Protein AF-A0A958SDG2-F1 (afdb_monomer_lite)

Sequence (89 aa):
MKQYLVDSIHKAISDKKHILWDWNGTLLNDVDHAVNVMNSILCEHRLAPIDKKMYRQIFDFPVIKYYQKLGFDFNKESFESLCHKFVDR

Foldseek 3Di:
DVVVVVVVVCVVPVPPPDDDADDDPTVDPCLVVLLVLVQVVCVVVVFDRDDSVVCVVQCDPPRVSSCVVSPDDCVVPNPVVVVVSSVVD

Structure (mmCIF, N/CA/C/O backbone):
data_AF-A0A958SDG2-F1
#
_entry.id   AF-A0A958SDG2-F1
#
loop_
_atom_site.group_PDB
_atom_site.id
_atom_site.type_symbol
_atom_site.label_atom_id
_atom_site.label_alt_id
_atom_site.label_comp_id
_atom_site.label_asym_id
_atom_site.label_entity_id
_atom_site.label_seq_id
_atom_site.pdbx_PDB_ins_code
_atom_site.Cartn_x
_atom_site.Cartn_y
_atom_site.Cartn_z
_atom_site.occupancy
_atom_site.B_iso_or_equiv
_atom_site.auth_seq_id
_atom_site.auth_comp_id
_atom_site.auth_asym_id
_atom_site.auth_atom_id
_atom_site.pdbx_PDB_model_num
ATOM 1 N N . MET A 1 1 ? -14.437 20.301 15.328 1.00 60.06 1 MET A N 1
ATOM 2 C CA . MET A 1 1 ? -14.280 19.111 14.456 1.00 60.06 1 MET A CA 1
ATOM 3 C C . MET A 1 1 ? -13.668 17.912 15.182 1.00 60.06 1 MET A C 1
ATOM 5 O O . MET A 1 1 ? -14.256 16.847 15.105 1.00 60.06 1 MET A O 1
ATOM 9 N N . LYS A 1 2 ? -12.554 18.057 15.925 1.00 69.12 2 LYS A N 1
ATOM 10 C CA . LYS A 1 2 ? -11.917 16.928 16.640 1.00 69.12 2 LYS A CA 1
ATOM 11 C C . LYS A 1 2 ? -12.788 16.292 17.739 1.00 69.12 2 LYS A C 1
ATOM 13 O O . LYS A 1 2 ? -12.847 15.073 17.804 1.00 69.12 2 LYS A O 1
ATOM 18 N N . GLN A 1 3 ? -13.502 17.095 18.534 1.00 78.12 3 GLN A N 1
ATOM 19 C CA . GLN A 1 3 ? -14.339 16.589 19.634 1.00 78.12 3 GLN A CA 1
ATOM 20 C C . GLN A 1 3 ? -15.442 15.639 19.145 1.00 78.12 3 GLN A C 1
ATOM 22 O O . GLN A 1 3 ? -15.547 14.517 19.616 1.00 78.12 3 GLN A O 1
ATOM 27 N N . TYR A 1 4 ? -16.167 16.042 18.100 1.00 85.44 4 TYR A N 1
ATOM 28 C CA . TYR A 1 4 ? -17.226 15.237 17.489 1.00 85.44 4 TYR A CA 1
ATOM 29 C C . TYR A 1 4 ? -16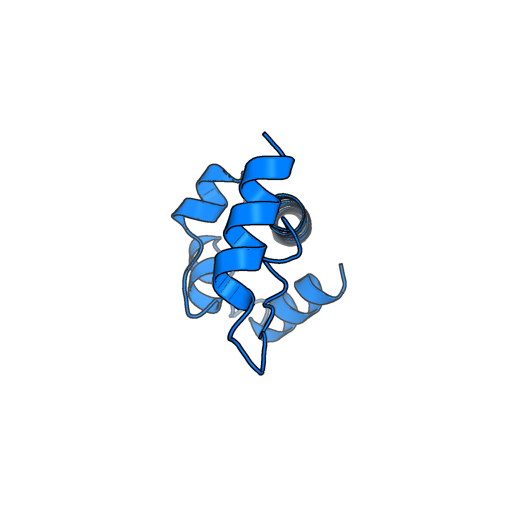.750 13.847 17.027 1.00 85.44 4 TYR A C 1
ATOM 31 O O . TYR A 1 4 ? -17.468 12.858 17.172 1.00 85.44 4 TYR A O 1
ATOM 39 N N . LEU A 1 5 ? -15.532 13.758 16.481 1.00 84.94 5 LEU A N 1
ATOM 40 C CA . LEU A 1 5 ? -14.955 12.484 16.051 1.00 84.94 5 LEU A CA 1
ATOM 41 C C . LEU A 1 5 ? -14.617 11.590 17.250 1.00 84.94 5 LEU A C 1
ATOM 43 O O . LEU A 1 5 ? -14.937 10.405 17.230 1.00 84.94 5 LEU A O 1
ATOM 47 N N . VAL A 1 6 ? -14.012 12.159 18.297 1.00 86.75 6 VAL A N 1
ATOM 48 C CA . VAL A 1 6 ? -13.686 11.433 19.535 1.00 86.75 6 VAL A CA 1
ATOM 49 C C . VAL A 1 6 ? -14.954 10.902 20.199 1.00 86.75 6 VAL A C 1
ATOM 51 O O . VAL A 1 6 ? -15.007 9.724 20.543 1.00 86.75 6 VAL A O 1
ATOM 54 N N . ASP A 1 7 ? -15.999 11.724 20.293 1.00 92.69 7 ASP A N 1
ATOM 55 C CA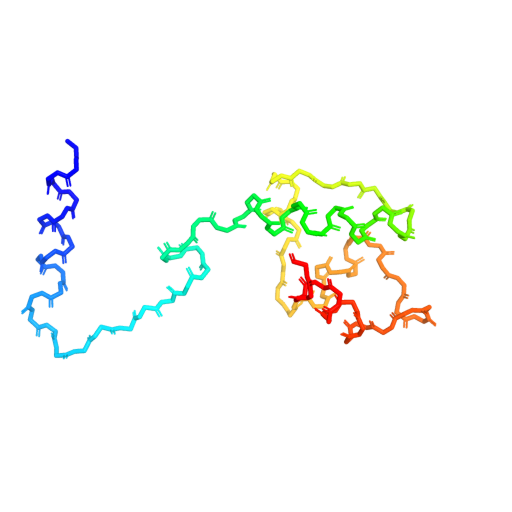 . ASP A 1 7 ? -17.285 11.327 20.873 1.00 92.69 7 ASP A CA 1
ATOM 56 C C . ASP A 1 7 ? -17.941 10.195 20.060 1.00 92.69 7 ASP A C 1
ATOM 58 O O . ASP A 1 7 ? -18.489 9.244 20.621 1.00 92.69 7 ASP A O 1
ATOM 62 N N . SER A 1 8 ? -17.835 10.261 18.728 1.00 91.50 8 SER A N 1
ATOM 63 C CA . SER A 1 8 ? -18.354 9.229 17.821 1.00 91.50 8 SER A CA 1
ATOM 64 C C . SER A 1 8 ? -17.609 7.900 17.969 1.00 91.50 8 SER A C 1
ATOM 66 O O . SER A 1 8 ? -18.245 6.848 18.033 1.00 91.50 8 SER A O 1
ATOM 68 N N . ILE A 1 9 ? -16.275 7.937 18.063 1.00 90.44 9 ILE A N 1
ATOM 69 C CA . ILE A 1 9 ? -15.453 6.741 18.285 1.00 90.44 9 ILE A CA 1
ATOM 70 C C . ILE A 1 9 ? -15.749 6.154 19.665 1.00 90.44 9 ILE A C 1
ATOM 72 O O . ILE A 1 9 ? -16.009 4.959 19.759 1.00 90.44 9 ILE A O 1
ATOM 76 N N . HIS A 1 10 ? -15.785 6.980 20.718 1.00 92.38 10 HIS A N 1
ATOM 77 C CA . HIS A 1 10 ? -16.090 6.536 22.079 1.00 92.38 10 HIS A CA 1
ATOM 78 C C . HIS A 1 10 ? -17.442 5.820 22.138 1.00 92.38 10 HIS A C 1
ATOM 80 O O . HIS A 1 10 ? -17.530 4.714 22.664 1.00 92.38 10 HIS A O 1
ATOM 86 N N . LYS A 1 11 ? -18.481 6.397 21.520 1.00 94.62 11 LYS A N 1
ATOM 87 C CA . LYS A 1 11 ? -19.798 5.759 21.411 1.00 94.62 11 LYS A CA 1
ATOM 88 C C . LYS A 1 11 ? -19.747 4.416 20.672 1.00 94.62 11 LYS A C 1
ATOM 90 O O . LYS A 1 11 ? -20.479 3.504 21.038 1.00 94.62 11 LYS A O 1
ATOM 95 N N . ALA A 1 12 ? -18.917 4.293 19.637 1.00 92.19 12 ALA A N 1
ATOM 96 C CA . ALA A 1 12 ? -18.793 3.062 18.856 1.00 92.19 12 ALA A CA 1
ATOM 97 C C . ALA A 1 12 ? -18.062 1.932 19.605 1.00 92.19 12 ALA A C 1
ATOM 99 O O . ALA A 1 12 ? -18.278 0.761 19.289 1.00 92.19 12 ALA A O 1
ATOM 100 N N . ILE A 1 13 ? -17.208 2.271 20.579 1.00 94.88 13 ILE A N 1
ATOM 101 C CA . ILE A 1 13 ? -16.355 1.301 21.285 1.00 94.88 13 ILE A CA 1
ATOM 102 C C . ILE A 1 13 ? -16.731 1.080 22.758 1.00 94.88 13 ILE A C 1
ATOM 104 O O . ILE A 1 13 ? -16.261 0.112 23.346 1.00 94.88 13 ILE A O 1
ATOM 108 N N . SER A 1 14 ? -17.564 1.934 23.368 1.00 95.50 14 SER A N 1
ATOM 109 C CA . SER A 1 14 ? -17.796 1.953 24.826 1.00 95.50 14 SER A CA 1
ATOM 110 C C . SER A 1 14 ? -18.392 0.670 25.417 1.00 95.50 14 SER A C 1
ATOM 112 O O . SER A 1 14 ? -18.204 0.402 26.599 1.00 95.50 14 SER A O 1
ATOM 114 N N . ASP A 1 15 ? -19.111 -0.127 24.622 1.00 96.62 15 ASP A N 1
ATOM 115 C CA . ASP A 1 15 ? -19.701 -1.409 25.034 1.00 96.62 15 ASP A CA 1
ATOM 116 C C . ASP A 1 15 ? -18.853 -2.624 24.605 1.00 96.62 15 ASP A C 1
ATOM 118 O O . ASP A 1 15 ? -19.234 -3.774 24.846 1.00 96.62 15 ASP A O 1
ATOM 122 N N . LYS A 1 16 ? -17.710 -2.400 23.943 1.00 96.75 16 LYS A N 1
ATOM 123 C CA . LYS A 1 16 ? -16.863 -3.464 23.395 1.00 96.75 16 LYS A CA 1
ATOM 124 C C . LYS A 1 16 ? -15.799 -3.881 24.402 1.00 96.75 16 LYS A C 1
ATOM 126 O O . LYS A 1 16 ? -15.099 -3.059 24.979 1.00 96.75 16 LYS A O 1
ATOM 131 N N . LYS A 1 17 ? -15.636 -5.195 24.572 1.00 97.25 17 LYS A N 1
ATOM 132 C CA . LYS A 1 17 ? -14.609 -5.777 25.456 1.00 97.25 17 LYS A CA 1
ATOM 133 C C . LYS A 1 17 ? -13.209 -5.772 24.840 1.00 97.25 17 LYS A C 1
ATOM 135 O O . LYS A 1 17 ? -12.223 -5.762 25.568 1.00 97.25 17 LYS A O 1
ATOM 140 N N . HIS A 1 18 ? -13.129 -5.805 23.513 1.00 96.38 18 HIS A N 1
ATOM 141 C CA . HIS A 1 18 ? -11.876 -5.857 22.768 1.00 96.38 18 HIS A CA 1
ATOM 142 C C . HIS A 1 18 ? -11.940 -4.906 21.579 1.00 96.38 18 HIS A C 1
ATOM 144 O O . HIS A 1 18 ? -12.987 -4.771 20.943 1.00 96.38 18 HIS A O 1
ATOM 150 N N . ILE A 1 19 ? -10.804 -4.283 21.278 1.00 93.00 19 ILE A N 1
ATOM 151 C CA . ILE A 1 19 ? -10.610 -3.431 20.110 1.00 93.00 19 ILE A CA 1
ATOM 152 C C . ILE A 1 19 ? -9.408 -3.989 19.358 1.00 93.00 19 ILE A C 1
ATOM 154 O O . ILE A 1 19 ? -8.344 -4.175 19.948 1.00 93.00 19 ILE A O 1
ATOM 158 N N . LEU A 1 20 ? -9.596 -4.278 18.074 1.00 92.75 20 LEU A N 1
ATOM 159 C CA . LEU A 1 20 ? -8.522 -4.684 17.181 1.00 92.75 20 LEU A CA 1
ATOM 160 C C . LEU A 1 20 ? -8.148 -3.473 16.338 1.00 92.75 20 LEU A C 1
ATOM 162 O O . LEU A 1 20 ? -9.010 -2.881 15.690 1.00 92.75 20 LEU A O 1
ATOM 166 N N . TRP A 1 21 ? -6.873 -3.112 16.372 1.00 91.38 21 TRP A N 1
ATOM 167 C CA . TRP A 1 21 ? -6.330 -2.027 15.572 1.00 91.38 21 TRP A CA 1
ATOM 168 C C . TRP A 1 21 ? -5.496 -2.610 14.445 1.00 91.38 21 TRP A C 1
ATOM 170 O O . TRP A 1 21 ? -4.595 -3.411 14.691 1.00 91.38 21 TRP A O 1
ATOM 180 N N . ASP A 1 22 ? -5.800 -2.186 13.227 1.00 92.56 22 ASP A N 1
ATOM 181 C CA . ASP A 1 22 ? -4.875 -2.325 12.113 1.00 92.56 22 ASP A CA 1
ATOM 182 C C . ASP A 1 22 ? -3.872 -1.159 12.136 1.00 92.56 22 ASP A C 1
ATOM 184 O O . ASP A 1 22 ? -4.128 -0.103 12.722 1.00 92.56 22 ASP A O 1
ATOM 188 N N . TRP A 1 23 ? -2.717 -1.349 11.513 1.00 91.75 23 TRP A N 1
ATOM 189 C CA . TRP A 1 23 ? -1.686 -0.324 11.405 1.00 91.75 23 TRP A CA 1
ATOM 190 C C . TRP A 1 23 ? -1.901 0.531 10.159 1.00 91.75 23 TRP A C 1
ATOM 192 O O . TRP A 1 23 ? -2.271 1.706 10.266 1.00 91.75 23 TRP A O 1
ATOM 202 N N . ASN A 1 24 ? -1.693 -0.069 8.987 1.00 88.19 24 ASN A N 1
ATOM 203 C CA . ASN A 1 24 ? -1.619 0.620 7.702 1.00 88.19 24 ASN A CA 1
ATOM 204 C C . ASN A 1 24 ? -2.996 1.134 7.279 1.00 88.19 24 ASN A C 1
ATOM 206 O O . ASN A 1 24 ? -3.979 0.400 7.258 1.00 88.19 24 ASN A O 1
ATOM 210 N N . GLY A 1 25 ? -3.092 2.427 6.985 1.00 84.06 25 GLY A N 1
ATOM 211 C CA . GLY A 1 25 ? -4.360 3.086 6.677 1.00 84.06 25 GLY A CA 1
ATOM 212 C C . GLY A 1 25 ? -5.346 3.209 7.849 1.00 84.06 25 GLY A C 1
ATOM 213 O O . GLY A 1 25 ? -6.432 3.750 7.640 1.00 84.06 25 GLY A O 1
ATOM 214 N N . THR A 1 26 ? -4.987 2.764 9.064 1.00 89.25 26 THR A N 1
ATOM 215 C CA . THR A 1 26 ? -5.841 2.845 10.266 1.00 89.25 26 THR A CA 1
ATOM 216 C C . THR A 1 26 ? -5.206 3.708 11.354 1.00 89.25 26 THR A C 1
ATOM 218 O O . THR A 1 26 ? -5.696 4.804 11.627 1.00 89.25 26 THR A O 1
ATOM 221 N N . LEU A 1 27 ? -4.106 3.257 11.965 1.00 90.12 27 LEU A N 1
ATOM 222 C CA . LEU A 1 27 ? -3.343 4.063 12.928 1.00 90.12 27 LEU A CA 1
ATOM 223 C C . LEU A 1 27 ? -2.321 4.967 12.235 1.00 90.12 27 LEU A C 1
ATOM 225 O O . LEU A 1 27 ? -2.015 6.051 12.733 1.00 90.12 27 LEU A O 1
ATOM 229 N N . LEU A 1 28 ? -1.812 4.532 11.082 1.00 90.56 28 LEU A N 1
ATOM 230 C CA . LEU A 1 28 ? -0.809 5.245 10.306 1.00 90.56 28 LEU A CA 1
ATOM 231 C C . LEU A 1 28 ? -1.340 5.566 8.908 1.00 90.56 28 LEU A C 1
ATOM 233 O O . LEU A 1 28 ? -1.771 4.682 8.174 1.00 90.56 28 LEU A O 1
ATOM 237 N N . ASN A 1 29 ? -1.266 6.839 8.516 1.00 92.38 29 ASN A N 1
ATOM 238 C CA . ASN A 1 29 ? -1.504 7.249 7.133 1.00 92.38 29 ASN A CA 1
ATOM 239 C C . ASN A 1 29 ? -0.215 7.056 6.317 1.00 92.38 29 ASN A C 1
ATOM 241 O O . ASN A 1 29 ? 0.566 7.988 6.131 1.00 92.38 29 ASN A O 1
ATOM 245 N N . ASP A 1 30 ? 0.017 5.821 5.889 1.00 93.19 30 ASP A N 1
ATOM 246 C CA . ASP A 1 30 ? 1.278 5.306 5.349 1.00 93.19 30 ASP A CA 1
ATOM 247 C C . ASP A 1 30 ? 1.411 5.419 3.822 1.00 93.19 30 ASP A C 1
ATOM 249 O O . ASP A 1 30 ? 2.484 5.169 3.280 1.00 93.19 30 ASP A O 1
ATOM 253 N N . VAL A 1 31 ? 0.359 5.840 3.111 1.00 95.38 31 VAL A N 1
ATOM 254 C CA . VAL A 1 31 ? 0.336 5.852 1.635 1.00 95.38 31 VAL A CA 1
ATOM 255 C C . VAL A 1 31 ? 1.497 6.647 1.031 1.00 95.38 31 VAL A C 1
ATOM 257 O O . VAL A 1 31 ? 2.109 6.200 0.064 1.00 95.38 31 VAL A O 1
ATOM 260 N N . ASP A 1 32 ? 1.810 7.822 1.581 1.00 95.62 32 ASP A N 1
ATOM 261 C CA . ASP A 1 32 ? 2.935 8.636 1.100 1.00 95.62 32 ASP A CA 1
ATOM 262 C C . ASP A 1 32 ? 4.277 7.919 1.295 1.00 95.62 32 ASP A C 1
ATOM 264 O O . ASP A 1 32 ? 5.133 7.937 0.411 1.00 95.62 32 ASP A O 1
ATOM 268 N N . HIS A 1 33 ? 4.444 7.242 2.430 1.00 95.31 33 HIS A N 1
ATOM 269 C CA . HIS A 1 33 ? 5.647 6.478 2.727 1.00 95.31 33 HIS A CA 1
ATOM 270 C C . HIS A 1 33 ? 5.782 5.268 1.790 1.00 95.31 33 HIS A C 1
ATOM 272 O O . HIS A 1 33 ? 6.821 5.116 1.150 1.00 95.31 33 HIS A O 1
ATOM 278 N N . ALA A 1 34 ? 4.713 4.491 1.598 1.00 96.38 34 ALA A N 1
ATOM 279 C CA . ALA A 1 34 ? 4.699 3.342 0.694 1.00 96.38 34 ALA A CA 1
ATOM 280 C C . ALA A 1 34 ? 5.036 3.724 -0.760 1.00 96.38 34 ALA A C 1
ATOM 282 O O . ALA A 1 34 ? 5.803 3.028 -1.429 1.00 96.38 34 ALA A O 1
ATOM 283 N N . VAL A 1 35 ? 4.506 4.852 -1.251 1.00 98.12 35 VAL A N 1
ATOM 284 C CA . VAL A 1 35 ? 4.824 5.371 -2.593 1.00 98.12 35 VAL A CA 1
ATOM 285 C C . VAL A 1 35 ? 6.295 5.772 -2.700 1.00 98.12 35 VAL A C 1
ATOM 287 O O . VAL A 1 35 ? 6.942 5.443 -3.693 1.00 98.12 35 VAL A O 1
ATOM 290 N N . ASN A 1 36 ? 6.849 6.435 -1.683 1.00 98.38 36 ASN A N 1
ATOM 291 C CA . ASN A 1 36 ? 8.256 6.842 -1.680 1.00 98.38 36 ASN A CA 1
ATOM 292 C C . ASN A 1 36 ? 9.208 5.637 -1.668 1.00 98.38 36 ASN A C 1
ATOM 294 O O . ASN A 1 36 ? 10.145 5.592 -2.468 1.00 98.38 36 ASN A O 1
ATOM 298 N N . VAL A 1 37 ? 8.939 4.645 -0.815 1.00 98.25 37 VAL A N 1
ATOM 299 C CA . VAL A 1 37 ? 9.705 3.391 -0.755 1.00 98.25 37 VAL A CA 1
ATOM 300 C C . VAL A 1 37 ? 9.652 2.671 -2.102 1.00 98.25 37 VAL A C 1
ATOM 302 O O . VAL A 1 37 ? 10.692 2.316 -2.659 1.00 98.25 37 VAL A O 1
ATOM 305 N N . MET A 1 38 ? 8.456 2.521 -2.681 1.00 98.50 38 MET A N 1
ATOM 306 C CA . MET A 1 38 ? 8.314 1.866 -3.980 1.00 98.50 38 MET A CA 1
ATOM 307 C C . MET A 1 38 ? 9.056 2.617 -5.087 1.00 98.50 38 MET A C 1
ATOM 309 O O . MET A 1 38 ? 9.746 1.994 -5.888 1.00 98.50 38 MET A O 1
ATOM 313 N N . ASN A 1 39 ? 8.971 3.947 -5.124 1.00 98.69 39 ASN A N 1
ATOM 314 C CA . ASN A 1 39 ? 9.681 4.754 -6.117 1.00 98.69 39 ASN A CA 1
ATOM 315 C C . ASN A 1 39 ? 11.206 4.618 -6.009 1.00 98.69 39 ASN A C 1
ATOM 317 O O . ASN A 1 39 ? 11.885 4.641 -7.036 1.00 98.69 39 ASN A O 1
ATOM 321 N N . SER A 1 40 ? 11.748 4.415 -4.803 1.00 98.62 40 SER A N 1
ATOM 322 C CA . SER A 1 40 ? 13.167 4.083 -4.632 1.00 98.62 40 SER A CA 1
ATOM 323 C C . SER A 1 40 ? 13.517 2.749 -5.300 1.00 98.62 40 SER A C 1
ATOM 325 O O . SER A 1 40 ? 14.505 2.684 -6.029 1.00 98.62 40 SER A O 1
ATOM 327 N N . ILE A 1 41 ? 12.683 1.717 -5.133 1.00 98.38 41 ILE A N 1
ATOM 328 C CA . ILE A 1 41 ? 12.886 0.404 -5.769 1.00 98.38 41 ILE A CA 1
ATOM 329 C C . ILE A 1 41 ? 12.720 0.497 -7.291 1.00 98.38 41 ILE A C 1
ATOM 331 O O . ILE A 1 41 ? 13.534 -0.047 -8.035 1.00 98.38 41 ILE A O 1
ATOM 335 N N . LEU A 1 42 ? 11.693 1.199 -7.776 1.00 98.44 42 LEU A N 1
ATOM 336 C CA . LEU A 1 42 ? 11.441 1.389 -9.209 1.00 98.44 42 LEU A CA 1
ATOM 337 C C . LEU A 1 42 ? 12.632 2.064 -9.899 1.00 98.44 42 LEU A C 1
ATOM 339 O O . LEU A 1 42 ? 13.038 1.634 -10.979 1.00 98.44 42 LEU A O 1
ATOM 343 N N . CYS A 1 43 ? 13.238 3.059 -9.246 1.00 98.31 43 CYS A N 1
ATOM 344 C CA . CYS A 1 43 ? 14.429 3.746 -9.739 1.00 98.31 43 CYS A CA 1
ATOM 345 C C . CYS A 1 43 ? 15.605 2.778 -9.971 1.00 98.31 43 CYS A C 1
ATOM 347 O O . CYS A 1 43 ? 16.218 2.796 -11.040 1.00 98.31 43 CYS A O 1
ATOM 349 N N . GLU A 1 44 ? 15.867 1.864 -9.029 1.00 97.25 44 GLU A N 1
ATOM 350 C CA . GLU A 1 44 ? 16.922 0.838 -9.146 1.00 97.25 44 GLU A CA 1
ATOM 351 C C . GLU A 1 44 ? 16.701 -0.108 -10.334 1.00 97.25 44 GLU A C 1
ATOM 353 O O . GLU A 1 44 ? 17.655 -0.583 -10.950 1.00 97.25 44 GLU A O 1
ATOM 358 N N . HIS A 1 45 ? 15.437 -0.328 -10.695 1.00 97.44 45 HIS A N 1
ATOM 359 C CA . HIS A 1 45 ? 15.025 -1.190 -11.802 1.00 97.44 45 HIS A CA 1
ATOM 360 C C . HIS A 1 45 ? 14.814 -0.429 -13.115 1.00 97.44 45 HIS A C 1
ATOM 362 O O . HIS A 1 45 ? 14.429 -1.035 -14.115 1.00 97.44 45 HIS A O 1
ATOM 368 N N . ARG A 1 46 ? 15.082 0.886 -13.135 1.00 97.94 46 ARG A N 1
ATOM 369 C CA . ARG A 1 46 ? 14.833 1.778 -14.281 1.00 97.94 46 ARG A CA 1
ATOM 370 C C . ARG A 1 46 ? 13.370 1.754 -14.746 1.00 97.94 46 ARG A C 1
ATOM 372 O O . ARG A 1 46 ? 13.090 1.900 -15.935 1.00 97.94 46 ARG A O 1
ATOM 379 N N . LEU A 1 47 ? 12.447 1.557 -13.808 1.00 98.19 47 LEU A N 1
ATOM 380 C CA . LEU A 1 47 ? 11.005 1.616 -14.025 1.00 98.19 47 LEU A CA 1
ATOM 381 C C . LEU A 1 47 ? 10.480 3.024 -13.715 1.00 98.19 47 LEU A C 1
ATOM 383 O O . LEU A 1 47 ? 11.090 3.785 -12.962 1.00 98.19 47 LEU A O 1
ATOM 387 N N . ALA A 1 48 ? 9.350 3.386 -14.323 1.00 98.19 48 ALA A N 1
ATOM 388 C CA . ALA A 1 48 ? 8.761 4.709 -14.147 1.00 98.19 48 ALA A CA 1
ATOM 389 C C . ALA A 1 48 ? 8.231 4.892 -12.710 1.00 98.19 48 ALA A C 1
ATOM 391 O O . ALA A 1 48 ? 7.557 3.990 -12.207 1.00 98.19 48 ALA A O 1
ATOM 392 N N . PRO A 1 49 ? 8.486 6.041 -12.053 1.00 98.44 49 PRO A N 1
ATOM 393 C CA . PRO A 1 49 ? 7.925 6.321 -10.738 1.00 98.44 49 PRO A CA 1
ATOM 394 C C . PRO A 1 49 ? 6.406 6.507 -10.817 1.00 98.44 49 PRO A C 1
ATOM 396 O O . PRO A 1 49 ? 5.858 6.900 -11.849 1.00 98.44 49 PRO A O 1
ATOM 399 N N . ILE A 1 50 ? 5.731 6.277 -9.695 1.00 98.62 50 ILE A N 1
ATOM 400 C CA . ILE A 1 50 ? 4.286 6.443 -9.538 1.00 98.62 50 ILE A CA 1
ATOM 401 C C . ILE A 1 50 ? 3.958 7.565 -8.553 1.00 98.62 50 ILE A C 1
ATOM 403 O O . ILE A 1 50 ? 4.718 7.859 -7.630 1.00 98.62 50 ILE A O 1
ATOM 407 N N . ASP A 1 51 ? 2.786 8.170 -8.721 1.00 98.50 51 ASP A N 1
ATOM 408 C CA . ASP A 1 51 ? 2.190 9.045 -7.716 1.00 98.50 51 ASP A CA 1
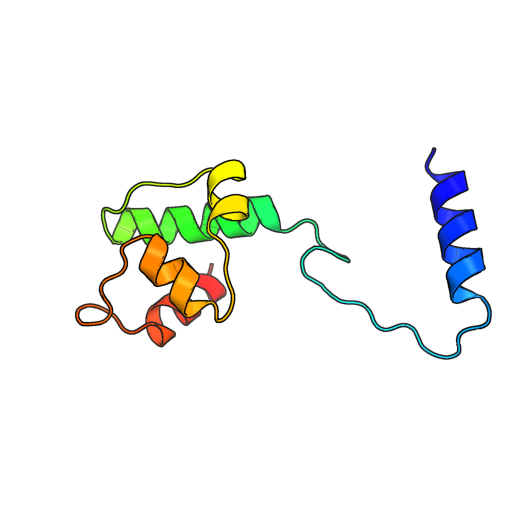ATOM 409 C C . ASP A 1 51 ? 1.134 8.290 -6.883 1.00 98.50 51 ASP A C 1
ATOM 411 O O . ASP A 1 51 ? 0.786 7.135 -7.147 1.00 98.50 51 ASP A O 1
ATOM 415 N N . LYS A 1 52 ? 0.577 8.960 -5.866 1.00 97.88 52 LYS A N 1
ATOM 416 C CA . LYS A 1 52 ? -0.494 8.397 -5.025 1.00 97.88 52 LYS A CA 1
ATOM 417 C C . LYS A 1 52 ? -1.746 8.010 -5.807 1.00 97.88 52 LYS A C 1
ATOM 419 O O . LYS A 1 52 ? -2.475 7.112 -5.384 1.00 97.88 52 LYS A O 1
ATOM 424 N N . LYS A 1 53 ? -2.046 8.719 -6.897 1.00 98.19 53 LYS A N 1
ATOM 425 C CA . LYS A 1 53 ? -3.242 8.461 -7.698 1.00 98.19 53 LYS A CA 1
ATOM 426 C C . LYS A 1 53 ? -3.072 7.140 -8.438 1.00 98.19 53 LYS A C 1
ATOM 428 O O . LYS A 1 53 ? -3.937 6.279 -8.315 1.00 98.19 53 LYS A O 1
ATOM 433 N N . MET A 1 54 ? -1.944 6.969 -9.117 1.00 98.06 54 MET A N 1
ATOM 434 C CA . MET A 1 54 ? -1.573 5.739 -9.799 1.00 98.06 54 MET A CA 1
ATOM 435 C C . MET A 1 54 ? -1.484 4.585 -8.804 1.00 98.06 54 MET A C 1
ATOM 437 O O . MET A 1 54 ? -2.144 3.575 -9.019 1.00 98.06 54 MET A O 1
ATOM 441 N N . TYR A 1 55 ? -0.785 4.763 -7.673 1.00 97.75 55 TYR A N 1
ATOM 442 C CA . TYR A 1 55 ? -0.711 3.765 -6.599 1.00 97.75 55 TYR A CA 1
ATOM 443 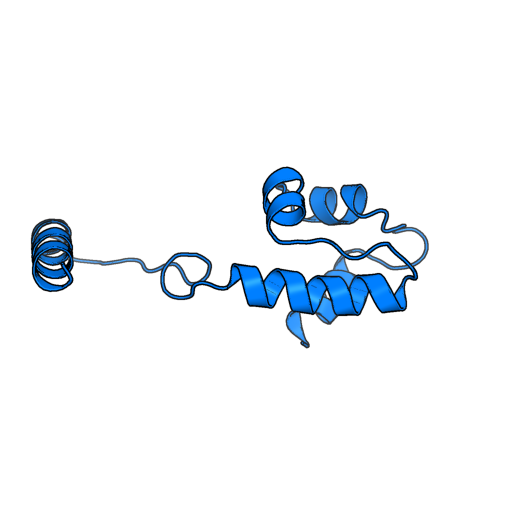C C . TYR A 1 55 ? -2.096 3.221 -6.236 1.00 97.75 55 TYR A C 1
ATOM 445 O O . TYR A 1 55 ? -2.337 2.026 -6.349 1.00 97.75 55 TYR A O 1
ATOM 453 N N . ARG A 1 56 ? -3.051 4.102 -5.908 1.00 96.12 56 ARG A N 1
ATOM 454 C CA . ARG A 1 56 ? -4.428 3.709 -5.556 1.00 96.12 56 ARG A CA 1
ATOM 455 C C . ARG A 1 56 ? -5.193 3.034 -6.696 1.00 96.12 56 ARG A C 1
ATOM 457 O O . ARG A 1 56 ? -6.113 2.275 -6.422 1.00 96.12 56 ARG A O 1
ATOM 464 N N . GLN A 1 57 ? -4.864 3.337 -7.950 1.00 97.94 57 GLN A N 1
ATOM 465 C CA . GLN A 1 57 ? -5.516 2.742 -9.118 1.00 97.94 57 GLN A CA 1
ATOM 466 C C . GLN A 1 57 ? -5.012 1.329 -9.418 1.00 97.94 57 GLN A C 1
ATOM 468 O O . GLN A 1 57 ? -5.793 0.494 -9.868 1.00 97.94 57 GLN A O 1
ATOM 473 N N . ILE A 1 58 ? -3.718 1.068 -9.210 1.00 97.62 58 ILE A N 1
ATOM 474 C CA . ILE A 1 58 ? -3.099 -0.201 -9.613 1.00 97.62 58 ILE A CA 1
ATOM 475 C C . ILE A 1 58 ? -2.848 -1.166 -8.459 1.00 97.62 58 ILE A C 1
ATOM 477 O O . ILE A 1 58 ? -2.690 -2.361 -8.729 1.00 97.62 58 ILE A O 1
ATOM 481 N N . PHE A 1 59 ? -2.800 -0.674 -7.214 1.00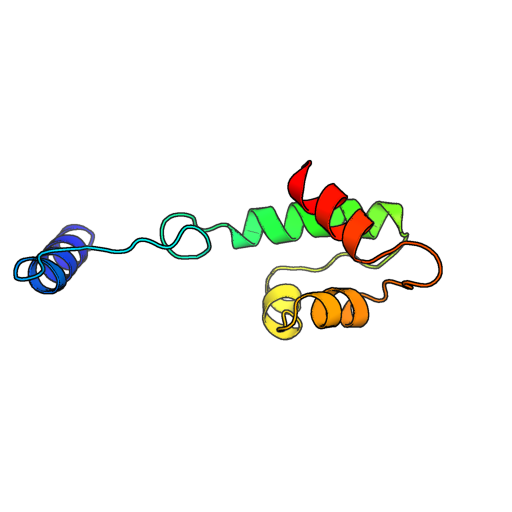 96.75 59 PHE A N 1
ATOM 482 C CA . PHE A 1 59 ? -2.609 -1.505 -6.029 1.00 96.75 59 PHE A CA 1
ATOM 483 C C . PHE A 1 59 ? -3.669 -2.602 -5.982 1.00 96.75 59 PHE A C 1
ATOM 485 O O . PHE A 1 59 ? -4.848 -2.362 -6.245 1.00 96.75 59 PHE A O 1
ATOM 492 N N . ASP A 1 60 ? -3.231 -3.829 -5.725 1.00 96.38 60 ASP A N 1
ATOM 493 C CA . ASP A 1 60 ? -4.050 -5.013 -5.946 1.00 96.38 60 ASP A CA 1
ATOM 494 C C . ASP A 1 60 ? -3.601 -6.162 -5.054 1.00 96.38 60 ASP A C 1
ATOM 496 O O . ASP A 1 60 ? -2.428 -6.261 -4.687 1.00 96.38 60 ASP A O 1
ATOM 500 N N . PHE A 1 61 ? -4.543 -7.055 -4.764 1.00 95.69 61 PHE A N 1
ATOM 501 C CA . PHE A 1 61 ? -4.291 -8.293 -4.051 1.00 95.69 61 PHE A CA 1
ATOM 502 C C . PHE A 1 61 ? -4.492 -9.513 -4.974 1.00 95.69 61 PHE A C 1
ATOM 504 O O . PHE A 1 61 ? -5.444 -9.580 -5.759 1.00 95.69 61 PHE A O 1
ATOM 511 N N . PRO A 1 62 ? -3.617 -10.532 -4.891 1.00 96.94 62 PRO A N 1
ATOM 512 C CA . PRO A 1 62 ? -2.393 -10.581 -4.086 1.00 96.94 62 PRO A CA 1
ATOM 513 C C . PRO A 1 62 ? -1.352 -9.545 -4.541 1.00 96.94 62 PRO A C 1
ATOM 515 O O . PRO A 1 62 ? -1.263 -9.247 -5.730 1.00 96.94 62 PRO A O 1
ATOM 518 N N . VAL A 1 63 ? -0.553 -9.033 -3.594 1.00 97.00 63 VAL A N 1
ATOM 519 C CA . VAL A 1 63 ? 0.387 -7.904 -3.792 1.00 97.00 63 VAL A CA 1
ATOM 520 C C . VAL A 1 63 ? 1.349 -8.120 -4.966 1.00 97.00 63 VAL A C 1
ATOM 522 O O . VAL A 1 63 ? 1.737 -7.171 -5.639 1.00 97.00 63 VAL A O 1
ATOM 525 N N . ILE A 1 64 ? 1.673 -9.368 -5.302 1.00 98.19 64 ILE A N 1
ATOM 526 C CA . ILE A 1 64 ? 2.466 -9.699 -6.491 1.00 98.19 64 ILE A CA 1
ATOM 527 C C . ILE A 1 64 ? 1.892 -9.105 -7.792 1.00 98.19 64 ILE A C 1
ATOM 529 O O . ILE A 1 64 ? 2.656 -8.669 -8.650 1.00 98.19 64 ILE A O 1
ATOM 533 N N . LYS A 1 65 ? 0.560 -8.996 -7.926 1.00 98.19 65 LYS A N 1
ATOM 534 C CA . LYS A 1 65 ? -0.094 -8.375 -9.091 1.00 98.19 65 LYS A CA 1
ATOM 535 C C . LYS A 1 65 ? 0.215 -6.887 -9.207 1.00 98.19 65 LYS A C 1
ATOM 537 O O . LYS A 1 65 ? 0.336 -6.373 -10.315 1.00 98.19 65 LYS A O 1
ATOM 542 N N . TYR A 1 66 ? 0.349 -6.191 -8.082 1.00 98.31 66 TYR A N 1
ATOM 543 C CA . TYR A 1 66 ? 0.745 -4.787 -8.066 1.00 98.31 66 TYR A CA 1
ATOM 544 C C . TYR A 1 66 ? 2.170 -4.611 -8.613 1.00 98.31 66 TYR A C 1
ATOM 546 O O . TYR A 1 66 ? 2.383 -3.785 -9.498 1.00 98.31 66 TYR A O 1
ATOM 554 N N . TYR A 1 67 ? 3.113 -5.463 -8.201 1.00 98.38 67 TYR A N 1
ATOM 555 C CA . TYR A 1 67 ? 4.474 -5.461 -8.751 1.00 98.38 67 TYR A CA 1
ATOM 556 C C . TYR A 1 67 ? 4.492 -5.827 -10.250 1.00 98.38 67 TYR A C 1
ATOM 558 O O . TYR A 1 67 ? 5.203 -5.200 -11.032 1.00 98.38 67 TYR A O 1
ATOM 566 N N . GLN A 1 68 ? 3.650 -6.762 -10.699 1.00 97.75 68 GLN A N 1
ATOM 567 C CA . GLN A 1 68 ? 3.510 -7.064 -12.134 1.00 97.75 68 GLN A CA 1
ATOM 568 C C . GLN A 1 68 ? 3.017 -5.852 -12.936 1.00 97.75 68 GLN A C 1
ATOM 570 O O . GLN A 1 68 ? 3.580 -5.537 -13.981 1.00 97.75 68 GLN A O 1
ATOM 575 N N . LYS A 1 69 ? 1.998 -5.135 -12.439 1.00 98.19 69 LYS A N 1
ATOM 576 C CA . LYS A 1 69 ? 1.465 -3.920 -13.087 1.00 98.19 69 LYS A CA 1
ATOM 577 C C . LYS A 1 69 ? 2.486 -2.783 -13.154 1.00 98.19 69 LYS A C 1
ATOM 579 O O . LYS A 1 69 ? 2.403 -1.958 -14.057 1.00 98.19 69 LYS A O 1
ATOM 584 N N . LEU A 1 70 ? 3.439 -2.746 -12.224 1.00 98.06 70 LEU A N 1
ATOM 585 C CA . LEU A 1 70 ? 4.561 -1.804 -12.233 1.00 98.06 70 LEU A CA 1
ATOM 586 C C . LEU A 1 70 ? 5.659 -2.162 -13.244 1.00 98.06 70 LEU A C 1
ATOM 588 O O . LEU A 1 70 ? 6.540 -1.343 -13.497 1.00 98.06 70 LEU A O 1
ATOM 592 N N . GLY A 1 71 ? 5.603 -3.356 -13.839 1.00 97.94 71 GLY A N 1
ATOM 593 C CA . GLY A 1 71 ? 6.563 -3.811 -14.841 1.00 97.94 71 GLY A CA 1
ATOM 594 C C . GLY A 1 71 ? 7.768 -4.562 -14.274 1.00 97.94 71 GLY A C 1
ATOM 595 O O . GLY A 1 71 ? 8.762 -4.712 -14.983 1.00 97.94 71 GLY A O 1
ATOM 596 N N . PHE A 1 72 ? 7.707 -5.046 -13.028 1.00 98.25 72 PHE A N 1
ATOM 597 C CA . PHE A 1 72 ? 8.749 -5.932 -12.503 1.00 98.25 72 PHE A CA 1
ATOM 598 C C . PHE A 1 72 ? 8.771 -7.266 -13.266 1.00 98.25 72 PHE A C 1
ATOM 600 O O . PHE A 1 72 ? 7.734 -7.888 -13.501 1.00 98.25 72 PHE A O 1
ATOM 607 N N . ASP A 1 73 ? 9.974 -7.714 -13.625 1.00 97.00 73 ASP A N 1
ATOM 608 C CA . ASP A 1 73 ? 10.223 -8.993 -14.293 1.00 97.00 73 ASP A CA 1
ATOM 609 C C . ASP A 1 73 ? 10.789 -9.998 -13.287 1.00 97.00 73 ASP A C 1
ATOM 611 O O . ASP A 1 73 ? 11.964 -9.936 -12.915 1.00 97.00 73 ASP A O 1
ATOM 615 N N . PHE A 1 74 ? 9.951 -10.942 -12.857 1.00 97.31 74 PHE A N 1
ATOM 616 C CA . PHE A 1 74 ? 10.333 -11.904 -11.825 1.00 97.31 74 PHE A CA 1
ATOM 617 C C . PHE A 1 74 ? 11.327 -12.976 -12.281 1.00 97.31 74 PHE A C 1
ATOM 619 O O . PHE A 1 74 ? 11.817 -13.736 -11.449 1.00 97.31 74 PHE A O 1
ATOM 626 N N . ASN A 1 75 ? 11.669 -13.027 -13.573 1.00 96.62 75 ASN A N 1
ATOM 627 C CA . ASN A 1 75 ? 12.788 -13.849 -14.035 1.00 96.62 75 ASN A CA 1
ATOM 628 C C . ASN A 1 75 ? 14.145 -13.207 -13.705 1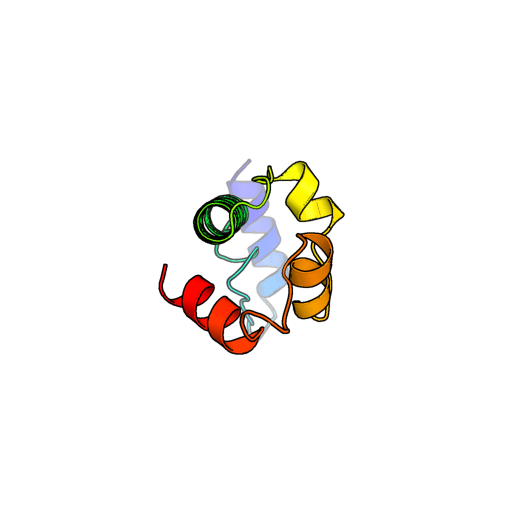.00 96.62 75 ASN A C 1
ATOM 630 O O . ASN A 1 75 ? 15.159 -13.900 -13.707 1.00 96.62 75 ASN A O 1
ATOM 634 N N . LYS A 1 76 ? 14.177 -11.890 -13.446 1.00 96.69 76 LYS A N 1
ATOM 635 C CA . LYS A 1 76 ? 15.397 -11.143 -13.099 1.00 96.69 76 LYS A CA 1
ATOM 636 C C . LYS A 1 76 ? 15.589 -11.005 -11.596 1.00 96.69 76 LYS A C 1
ATOM 638 O O . LYS A 1 76 ? 16.713 -11.108 -11.121 1.00 96.69 76 LYS A O 1
ATOM 643 N N . GLU A 1 77 ? 14.509 -10.772 -10.860 1.00 97.56 77 GLU A N 1
ATOM 644 C CA . GLU A 1 77 ? 14.532 -10.690 -9.401 1.00 97.56 77 GLU A CA 1
ATOM 645 C C . GLU A 1 77 ? 13.237 -11.255 -8.819 1.00 97.56 77 GLU A C 1
ATOM 647 O O . GLU A 1 77 ? 12.149 -10.928 -9.285 1.00 97.56 77 GLU A O 1
ATOM 652 N N . SER A 1 78 ? 13.338 -12.103 -7.793 1.00 98.31 78 SER A N 1
ATOM 653 C CA . SER A 1 78 ? 12.158 -12.730 -7.200 1.00 98.31 78 SER A CA 1
ATOM 654 C C . SER A 1 78 ? 11.257 -11.705 -6.505 1.00 98.31 78 SER A C 1
ATOM 656 O O . SER A 1 78 ? 11.715 -10.704 -5.950 1.00 98.31 78 SER A O 1
ATOM 658 N N . PHE A 1 79 ? 9.954 -11.994 -6.473 1.00 98.12 79 PHE A N 1
ATOM 659 C CA . PHE A 1 79 ? 8.994 -11.198 -5.707 1.00 98.12 79 PHE A CA 1
ATOM 660 C C . PHE A 1 79 ? 9.384 -11.097 -4.221 1.00 98.12 79 PHE A C 1
ATOM 662 O O . PHE A 1 79 ? 9.289 -10.026 -3.635 1.00 98.12 79 PHE A O 1
ATOM 669 N N . GLU A 1 80 ? 9.893 -12.182 -3.633 1.00 98.19 80 GLU A N 1
ATOM 670 C CA . GLU A 1 80 ? 10.364 -12.218 -2.244 1.00 98.19 80 GLU A CA 1
ATOM 671 C C . GLU A 1 80 ? 11.510 -11.228 -1.979 1.00 98.19 80 GLU A C 1
ATOM 673 O O . GLU A 1 80 ? 11.439 -10.455 -1.025 1.00 98.19 80 GLU A O 1
ATOM 678 N N . SER A 1 81 ? 12.519 -11.170 -2.857 1.00 98.25 81 SER A N 1
ATOM 679 C CA . SER A 1 81 ? 13.616 -10.194 -2.747 1.00 98.25 81 SER A CA 1
ATOM 680 C C . SER A 1 81 ? 13.097 -8.753 -2.805 1.00 98.25 81 SER A C 1
ATOM 682 O O . SER A 1 81 ? 13.488 -7.903 -2.003 1.00 98.25 81 SER A O 1
ATOM 684 N N . LEU A 1 82 ? 12.147 -8.484 -3.703 1.00 98.25 82 LEU A N 1
ATOM 685 C CA . LEU A 1 82 ? 11.513 -7.171 -3.828 1.00 98.25 82 LEU A CA 1
ATOM 686 C C . LEU A 1 82 ? 10.676 -6.798 -2.592 1.00 98.25 82 LEU A C 1
ATOM 688 O O . LEU A 1 82 ? 10.630 -5.624 -2.220 1.00 98.25 82 LEU A O 1
ATOM 692 N N . CYS A 1 83 ? 10.036 -7.773 -1.940 1.00 97.62 83 CYS A N 1
ATOM 693 C CA . CYS A 1 83 ? 9.355 -7.570 -0.662 1.00 97.62 83 CYS A CA 1
ATOM 694 C C . CYS A 1 83 ? 10.341 -7.247 0.464 1.00 97.62 83 CYS A C 1
ATOM 696 O O . CYS A 1 83 ? 10.092 -6.306 1.213 1.00 97.62 83 CYS A O 1
ATOM 698 N N . HIS A 1 84 ? 11.470 -7.955 0.560 1.00 98.06 84 HIS A N 1
ATOM 699 C CA . HIS A 1 84 ? 12.511 -7.632 1.542 1.00 98.06 84 HIS A CA 1
ATOM 700 C C . HIS A 1 84 ? 13.054 -6.217 1.345 1.00 98.06 84 HIS A C 1
ATOM 702 O O . HIS A 1 84 ? 13.043 -5.421 2.277 1.00 98.06 84 HIS A O 1
ATOM 708 N N . LYS A 1 85 ? 13.379 -5.844 0.101 1.00 97.75 85 LYS A N 1
ATOM 709 C CA . LYS A 1 85 ? 13.787 -4.475 -0.250 1.00 97.75 85 LYS A CA 1
ATOM 710 C C . LYS A 1 85 ? 12.766 -3.411 0.162 1.00 97.75 85 LYS A C 1
ATOM 712 O O . LYS A 1 85 ? 13.157 -2.282 0.448 1.00 97.75 85 LYS A O 1
ATOM 717 N N . PHE A 1 86 ? 11.473 -3.727 0.122 1.00 97.50 86 PHE A N 1
ATOM 718 C CA . PHE A 1 86 ? 10.429 -2.810 0.574 1.00 97.50 86 PHE A CA 1
ATOM 719 C C . PHE A 1 86 ? 10.415 -2.675 2.099 1.00 97.50 86 PHE A C 1
ATOM 721 O O . PHE A 1 86 ? 10.258 -1.568 2.591 1.00 97.50 86 PHE A O 1
ATOM 728 N N . VAL A 1 87 ? 10.590 -3.776 2.833 1.00 95.31 87 VAL A N 1
ATOM 729 C CA . VAL A 1 87 ? 10.578 -3.794 4.307 1.00 95.31 87 VAL A CA 1
ATOM 730 C C . VAL A 1 87 ? 11.839 -3.172 4.917 1.00 95.31 87 VAL A C 1
ATOM 732 O O . VAL A 1 87 ? 11.761 -2.582 5.989 1.00 95.31 87 VAL A O 1
ATOM 735 N N . ASP A 1 88 ? 12.984 -3.279 4.245 1.00 96.06 88 ASP A N 1
ATOM 736 C CA . ASP A 1 88 ? 14.269 -2.762 4.738 1.00 96.06 88 ASP A CA 1
ATOM 737 C C . ASP A 1 88 ? 14.423 -1.228 4.606 1.00 96.06 88 ASP A C 1
ATOM 739 O O . ASP A 1 88 ? 15.440 -0.676 5.032 1.00 96.06 88 ASP A O 1
ATOM 743 N N . ARG A 1 89 ? 13.453 -0.537 3.993 1.00 91.25 89 ARG A N 1
ATOM 744 C CA . ARG A 1 89 ? 13.450 0.921 3.771 1.00 91.25 89 ARG A CA 1
ATOM 745 C C . ARG A 1 89 ? 12.464 1.634 4.689 1.00 91.25 89 ARG A C 1
ATOM 747 O O . ARG A 1 89 ? 12.794 2.774 5.088 1.00 91.25 89 ARG A O 1
#

Radius of gyration: 17.73 Å; chains: 1; bounding box: 37×33×40 Å

pLDDT: mean 94.8, std 6.04, range [60.06, 98.69]

Secondary structure (DSSP, 8-state):
-HHHHHHHHHHHHTT-S-----TBTTTB--HHHHHHHHHHHHHHTTPPP--HHHHHHH--SSTHHHHHHTT--TTTS-HHHHHHHHHT-